Protein AF-A0A522AEP0-F1 (afdb_monomer_lite)

pLDDT: mean 89.14, std 12.29, range [41.25, 98.38]

Radius of gyration: 20.53 Å; chains: 1; bounding box: 58×33×48 Å

Structure (mmCIF, N/CA/C/O backbone):
data_AF-A0A522AEP0-F1
#
_entry.id   AF-A0A522AEP0-F1
#
loop_
_atom_site.group_PDB
_atom_site.id
_atom_site.type_symbol
_atom_site.label_atom_id
_atom_site.label_alt_id
_atom_site.label_comp_id
_atom_site.label_asym_id
_atom_site.label_entity_id
_atom_site.label_seq_id
_atom_site.pdbx_PDB_ins_code
_atom_site.Cartn_x
_atom_site.Cartn_y
_atom_site.Cartn_z
_atom_site.occupancy
_atom_site.B_iso_or_equiv
_atom_site.auth_seq_id
_atom_site.auth_comp_id
_atom_site.auth_asym_id
_atom_site.auth_atom_id
_atom_site.pdbx_PDB_model_num
ATOM 1 N N . MET A 1 1 ? 17.193 0.773 -24.287 1.00 82.19 1 MET A N 1
ATOM 2 C CA . MET A 1 1 ? 16.371 1.794 -24.972 1.00 82.19 1 MET A CA 1
ATOM 3 C C . MET A 1 1 ? 15.947 2.798 -23.916 1.00 82.19 1 MET A C 1
ATOM 5 O O . MET A 1 1 ? 15.100 2.429 -23.104 1.00 82.19 1 MET A O 1
ATOM 9 N N . PRO A 1 2 ? 16.542 4.004 -23.916 1.00 92.44 2 PRO A N 1
ATOM 10 C CA . PRO A 1 2 ? 16.291 5.007 -22.887 1.00 92.44 2 PRO A CA 1
ATOM 11 C C . PRO A 1 2 ? 14.817 5.379 -22.798 1.00 92.44 2 PRO A C 1
ATOM 13 O O . PRO A 1 2 ? 14.100 5.321 -23.803 1.00 92.44 2 PRO A O 1
ATOM 16 N N . TYR A 1 3 ? 14.385 5.781 -21.609 1.00 96.06 3 TYR A N 1
ATOM 17 C CA . TYR A 1 3 ? 13.027 6.264 -21.407 1.00 96.06 3 TYR A CA 1
ATOM 18 C C . TYR A 1 3 ? 12.788 7.610 -22.083 1.00 96.06 3 TYR A C 1
ATOM 20 O O . TYR A 1 3 ? 13.661 8.478 -22.124 1.00 96.06 3 TYR A O 1
ATOM 28 N N . ASP A 1 4 ? 11.581 7.781 -22.610 1.00 96.81 4 ASP A N 1
ATOM 29 C CA . ASP A 1 4 ? 11.139 9.046 -23.178 1.00 96.81 4 ASP A CA 1
ATOM 30 C C . ASP A 1 4 ? 10.680 10.043 -22.095 1.00 96.81 4 ASP A C 1
ATOM 32 O O . ASP A 1 4 ? 10.583 9.745 -20.901 1.00 96.81 4 ASP A O 1
ATOM 36 N N . ALA A 1 5 ? 10.395 11.276 -22.518 1.00 97.12 5 ALA A N 1
ATOM 37 C CA . ALA A 1 5 ? 9.992 12.344 -21.608 1.00 97.12 5 ALA A CA 1
ATOM 38 C C . ALA A 1 5 ? 8.657 12.068 -20.891 1.00 97.12 5 ALA A C 1
ATOM 40 O O . ALA A 1 5 ? 8.451 12.551 -19.776 1.00 97.12 5 ALA A O 1
ATOM 41 N N . GLU A 1 6 ? 7.740 11.318 -21.509 1.00 97.00 6 GLU A N 1
ATOM 42 C CA . GLU A 1 6 ? 6.452 10.990 -20.902 1.00 97.00 6 GLU A CA 1
ATOM 43 C C . GLU A 1 6 ? 6.625 9.954 -19.789 1.00 97.00 6 GLU A C 1
ATOM 45 O O . GLU A 1 6 ? 6.086 10.137 -18.695 1.00 97.00 6 GLU A O 1
ATOM 50 N N . GLN A 1 7 ? 7.448 8.933 -20.034 1.00 97.81 7 GLN A N 1
ATOM 51 C CA . GLN A 1 7 ? 7.849 7.927 -19.056 1.00 97.81 7 GLN A CA 1
ATOM 52 C C . GLN A 1 7 ? 8.532 8.559 -17.839 1.00 97.81 7 GLN A C 1
ATOM 54 O O . GLN A 1 7 ? 8.127 8.300 -16.706 1.00 97.81 7 GLN A O 1
ATOM 59 N N . LEU A 1 8 ? 9.514 9.439 -18.058 1.00 97.44 8 LEU A N 1
ATOM 60 C CA . LEU A 1 8 ? 10.231 10.117 -16.971 1.00 97.44 8 LEU A CA 1
ATOM 61 C C . LEU A 1 8 ? 9.307 11.014 -16.136 1.00 97.44 8 LEU A C 1
ATOM 63 O O . LEU A 1 8 ? 9.365 11.001 -14.906 1.00 97.44 8 LEU A O 1
ATOM 67 N N . ARG A 1 9 ? 8.412 11.762 -16.792 1.00 97.56 9 ARG A N 1
ATOM 68 C CA . ARG A 1 9 ? 7.425 12.601 -16.099 1.00 97.56 9 ARG A CA 1
ATOM 69 C C . ARG A 1 9 ? 6.458 11.761 -15.266 1.00 97.56 9 ARG A C 1
ATOM 71 O O . ARG A 1 9 ? 6.142 12.144 -14.142 1.00 97.56 9 ARG A O 1
ATOM 78 N N . LEU A 1 10 ? 5.981 10.638 -15.805 1.00 98.06 10 LEU A N 1
ATOM 79 C CA . LEU A 1 10 ? 5.096 9.741 -15.069 1.00 98.06 10 LEU A CA 1
ATOM 80 C C . LEU A 1 10 ? 5.791 9.166 -13.831 1.00 98.0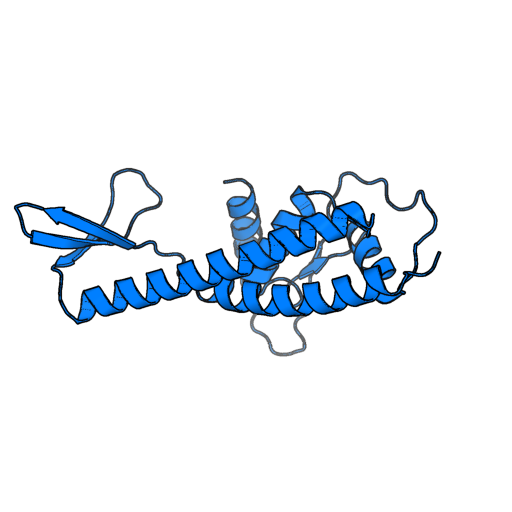6 10 LEU A C 1
ATOM 82 O O . LEU A 1 10 ? 5.182 9.163 -12.769 1.00 98.06 10 LEU A O 1
ATOM 86 N N . LEU A 1 11 ? 7.043 8.715 -13.949 1.00 97.44 11 LEU A N 1
ATOM 87 C CA . LEU A 1 11 ? 7.808 8.161 -12.824 1.00 97.44 11 LEU A CA 1
ATOM 88 C C . LEU A 1 11 ? 7.981 9.179 -11.688 1.00 97.44 11 LEU A C 1
ATOM 90 O O . LEU A 1 11 ? 7.754 8.842 -10.526 1.00 97.44 11 LEU A O 1
ATOM 94 N N . ALA A 1 12 ? 8.297 10.435 -12.019 1.00 96.38 12 ALA A N 1
ATOM 95 C CA . ALA A 1 12 ? 8.400 11.510 -11.032 1.00 96.38 12 ALA A CA 1
ATOM 96 C C . ALA A 1 12 ? 7.061 11.772 -10.313 1.00 96.38 12 ALA A C 1
ATOM 98 O O . ALA A 1 12 ? 7.018 11.839 -9.083 1.00 96.38 12 ALA A O 1
ATOM 99 N N . ASN A 1 13 ? 5.960 11.860 -11.068 1.00 97.50 13 ASN A N 1
ATOM 100 C CA . ASN A 1 13 ? 4.622 12.046 -10.498 1.00 97.50 13 ASN A CA 1
ATOM 101 C C . ASN A 1 13 ? 4.207 10.854 -9.623 1.00 97.50 13 ASN A C 1
ATOM 103 O O . ASN A 1 13 ? 3.700 11.048 -8.520 1.00 97.50 13 ASN A O 1
ATOM 107 N N . LEU A 1 14 ? 4.457 9.627 -10.095 1.00 97.31 14 LEU A N 1
ATOM 108 C CA . LEU A 1 14 ? 4.119 8.395 -9.388 1.00 97.31 14 LEU A CA 1
ATOM 109 C C . LEU A 1 14 ? 4.822 8.330 -8.030 1.00 97.31 14 LEU A C 1
ATOM 111 O O . LEU A 1 14 ? 4.171 8.004 -7.042 1.00 97.31 14 LEU A O 1
ATOM 115 N N . SER A 1 15 ? 6.112 8.679 -7.962 1.00 95.50 15 SER A N 1
ATOM 116 C CA . SER A 1 15 ? 6.855 8.727 -6.694 1.00 95.50 15 SER A CA 1
ATOM 117 C C . SER A 1 15 ? 6.201 9.689 -5.699 1.00 95.50 15 SER A C 1
ATOM 119 O O . SER A 1 15 ? 5.943 9.321 -4.556 1.00 95.50 15 SER A O 1
ATOM 121 N N . GLN A 1 16 ? 5.860 10.903 -6.141 1.00 97.31 16 GLN A N 1
ATOM 122 C CA . GLN A 1 16 ? 5.222 11.901 -5.282 1.00 97.31 16 GLN A CA 1
ATOM 123 C C . GLN A 1 16 ? 3.825 11.460 -4.820 1.00 97.31 16 GLN A C 1
ATOM 125 O O . GLN A 1 16 ? 3.466 11.616 -3.651 1.00 97.31 16 GLN A O 1
ATOM 130 N N . HIS A 1 17 ? 3.011 10.917 -5.726 1.00 98.38 17 HIS A N 1
ATOM 131 C CA . HIS A 1 17 ? 1.677 10.424 -5.385 1.00 98.38 17 HIS A CA 1
ATOM 132 C C . HIS A 1 17 ? 1.740 9.208 -4.455 1.00 98.38 17 HIS A C 1
ATOM 134 O O . HIS A 1 17 ? 0.884 9.064 -3.576 1.00 98.38 17 HIS A O 1
ATOM 140 N N . TYR A 1 18 ? 2.768 8.370 -4.601 1.00 97.81 18 TYR A N 1
ATOM 141 C CA . TYR A 1 18 ? 3.005 7.238 -3.719 1.00 97.81 18 TYR A CA 1
ATOM 142 C C . TYR A 1 18 ? 3.344 7.692 -2.298 1.00 97.81 18 TYR A C 1
ATOM 144 O O . TYR A 1 18 ? 2.727 7.191 -1.362 1.00 97.81 18 TYR A O 1
ATOM 152 N N . ASP A 1 19 ? 4.206 8.697 -2.120 1.00 97.19 19 ASP A N 1
ATOM 153 C CA . ASP A 1 19 ? 4.521 9.254 -0.794 1.00 97.19 19 ASP A CA 1
ATOM 154 C C . ASP A 1 19 ? 3.277 9.809 -0.083 1.00 97.19 19 ASP A C 1
ATOM 156 O O . ASP A 1 19 ? 3.067 9.587 1.117 1.00 97.19 19 ASP A O 1
ATOM 160 N N . VAL A 1 20 ? 2.406 10.499 -0.829 1.00 97.75 20 VAL A N 1
ATOM 161 C CA . VAL A 1 20 ? 1.127 11.007 -0.308 1.00 97.75 20 VAL A CA 1
ATOM 162 C C . VAL A 1 20 ? 0.233 9.856 0.150 1.00 97.75 20 VAL A C 1
ATOM 164 O O . VAL A 1 20 ? -0.307 9.894 1.262 1.00 97.75 20 VAL A O 1
ATOM 167 N N . TRP A 1 21 ? 0.086 8.824 -0.682 1.00 98.25 21 TRP A N 1
ATOM 168 C CA . TRP A 1 21 ? -0.709 7.648 -0.346 1.00 98.25 21 TRP A CA 1
ATOM 169 C C . TRP A 1 21 ? -0.126 6.880 0.843 1.00 98.25 21 TRP A C 1
ATOM 171 O O . TRP A 1 21 ? -0.873 6.546 1.759 1.00 98.25 21 TRP A O 1
ATOM 181 N N . LEU A 1 22 ? 1.186 6.647 0.882 1.00 97.38 22 LEU A N 1
ATOM 182 C CA . LEU A 1 22 ? 1.865 5.920 1.953 1.00 97.38 22 LEU A CA 1
ATOM 183 C C . LEU A 1 22 ? 1.703 6.644 3.293 1.00 97.38 22 LEU A C 1
ATOM 185 O O . LEU A 1 22 ? 1.364 6.025 4.305 1.00 97.38 22 LEU A O 1
ATOM 189 N N . GLY A 1 23 ? 1.864 7.970 3.296 1.00 96.00 23 GLY A N 1
ATOM 190 C CA . GLY A 1 23 ? 1.618 8.804 4.469 1.00 96.00 23 GLY A CA 1
ATOM 191 C C . GLY A 1 23 ? 0.166 8.741 4.950 1.00 96.00 23 GLY A C 1
ATOM 192 O O . GLY A 1 23 ? -0.082 8.740 6.155 1.00 96.00 23 GLY A O 1
ATOM 193 N N . ALA A 1 24 ? -0.806 8.660 4.039 1.00 96.12 24 ALA A N 1
ATOM 194 C CA . ALA A 1 24 ? -2.208 8.460 4.398 1.00 96.12 24 ALA A CA 1
ATOM 195 C C . ALA A 1 24 ? -2.480 7.031 4.901 1.00 96.12 24 ALA A C 1
ATOM 197 O O . ALA A 1 24 ? -3.136 6.860 5.925 1.00 96.12 24 ALA A O 1
ATOM 198 N N . ALA A 1 25 ? -1.934 6.012 4.236 1.00 95.94 25 ALA A N 1
ATOM 199 C CA . ALA A 1 25 ? -2.097 4.602 4.575 1.00 95.94 25 ALA A CA 1
ATOM 200 C C . ALA A 1 25 ? -1.553 4.273 5.967 1.00 95.94 25 ALA A C 1
ATOM 202 O O . ALA A 1 25 ? -2.242 3.616 6.743 1.00 95.94 25 ALA A O 1
ATOM 203 N N . ARG A 1 26 ? -0.384 4.814 6.325 1.00 94.19 26 ARG A N 1
ATOM 204 C CA . ARG A 1 26 ? 0.224 4.660 7.657 1.00 94.19 26 ARG A CA 1
ATOM 205 C C . ARG A 1 26 ? -0.577 5.318 8.788 1.00 94.19 26 ARG A C 1
ATOM 207 O O . ARG A 1 26 ? -0.395 4.950 9.943 1.00 94.19 26 ARG A O 1
ATOM 214 N N . ARG A 1 27 ? -1.459 6.280 8.482 1.00 92.94 27 ARG A N 1
ATOM 215 C CA . ARG A 1 27 ? -2.354 6.927 9.465 1.00 92.94 27 ARG A CA 1
ATOM 216 C C . ARG A 1 27 ? -3.677 6.191 9.654 1.00 92.94 27 ARG A C 1
ATOM 218 O O . ARG A 1 27 ? -4.392 6.476 10.611 1.00 92.94 27 ARG A O 1
ATOM 225 N N . VAL A 1 28 ? -4.041 5.280 8.751 1.00 91.81 28 VAL A N 1
ATOM 226 C CA . VAL A 1 28 ? -5.281 4.514 8.898 1.00 91.81 28 VAL A CA 1
ATOM 227 C C . VAL A 1 28 ? -5.119 3.551 10.068 1.00 91.81 28 VAL A C 1
ATOM 229 O O . VAL A 1 28 ? -4.277 2.657 10.039 1.00 91.81 28 VAL A O 1
ATOM 232 N N . SER A 1 29 ? -5.951 3.726 11.095 1.00 84.81 29 SER A N 1
ATOM 233 C CA . SER A 1 29 ? -5.993 2.803 12.228 1.00 84.81 29 SER A CA 1
ATOM 234 C C . SER A 1 29 ? -6.285 1.375 11.762 1.00 84.81 29 SER A C 1
ATOM 236 O O . SER A 1 29 ? -7.111 1.144 10.873 1.00 84.81 29 SER A O 1
ATOM 238 N N . THR 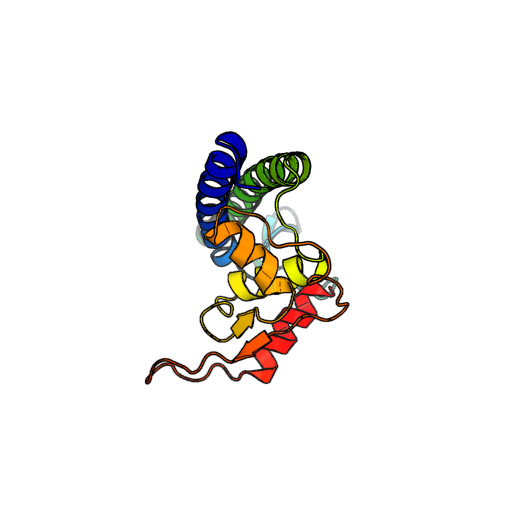A 1 30 ? -5.634 0.403 12.401 1.00 83.19 30 THR A N 1
ATOM 239 C CA . THR A 1 30 ? -5.968 -1.018 12.245 1.00 83.19 30 THR A CA 1
ATOM 240 C C . THR A 1 30 ? -7.354 -1.329 12.812 1.00 83.19 30 THR A C 1
ATOM 242 O O . THR A 1 30 ? -8.014 -2.272 12.369 1.00 83.19 30 THR A O 1
ATOM 245 N N . GLU A 1 31 ? -7.829 -0.521 13.765 1.00 88.19 31 GLU A N 1
ATOM 246 C CA . GLU A 1 31 ? -9.196 -0.587 14.257 1.00 88.19 31 GLU A CA 1
ATOM 247 C C . GLU A 1 31 ? -10.162 0.050 13.256 1.00 88.19 31 GLU A C 1
ATOM 249 O O . GLU A 1 31 ? -9.902 1.085 12.642 1.00 88.19 31 GLU A O 1
ATOM 254 N N . ARG A 1 32 ? -11.329 -0.572 13.108 1.00 91.25 32 ARG A N 1
ATOM 255 C CA . ARG A 1 32 ? -12.405 -0.072 12.257 1.00 91.25 32 ARG A CA 1
ATOM 256 C C . ARG A 1 32 ? -13.554 0.405 13.122 1.00 91.25 32 ARG A C 1
ATOM 258 O O . ARG A 1 32 ? -13.937 -0.291 14.057 1.00 91.25 32 ARG A O 1
ATOM 265 N N . PHE A 1 33 ? -14.157 1.529 12.759 1.00 94.56 33 PHE A N 1
ATOM 266 C CA . PHE A 1 33 ? -15.293 2.086 13.485 1.00 94.56 33 PHE A CA 1
ATOM 267 C C . PHE A 1 33 ? -16.524 2.228 12.591 1.00 94.56 33 PHE A C 1
ATOM 269 O O . PHE A 1 33 ? -16.414 2.422 11.379 1.00 94.56 33 PHE A O 1
ATOM 276 N N . LYS A 1 34 ? -17.712 2.110 13.187 1.00 94.94 34 LYS A N 1
ATOM 277 C CA . LYS A 1 34 ? -18.993 2.390 12.529 1.00 94.94 34 LYS A CA 1
ATOM 278 C C . LYS A 1 34 ? -20.031 2.880 13.531 1.00 94.94 34 LYS A C 1
ATOM 280 O O . LYS A 1 34 ? -20.065 2.406 14.665 1.00 94.94 34 LYS A O 1
ATOM 285 N N . TRP A 1 35 ? -20.920 3.756 13.088 1.00 96.62 35 TRP A N 1
ATOM 286 C CA . TRP A 1 35 ? -22.121 4.097 13.844 1.00 96.62 35 TRP A CA 1
ATOM 287 C C . TRP A 1 35 ? -23.174 2.997 13.714 1.00 96.62 35 TRP A C 1
ATOM 289 O O . TRP A 1 35 ? -23.339 2.386 12.655 1.00 96.62 35 TRP A O 1
ATOM 299 N N . LYS A 1 36 ? -23.887 2.728 14.806 1.00 94.88 36 LYS A N 1
ATOM 300 C CA . LYS A 1 36 ? -25.026 1.810 14.842 1.00 94.88 36 LYS A CA 1
ATOM 301 C C . LYS A 1 36 ? -26.128 2.398 15.710 1.00 94.88 36 LYS A C 1
ATOM 303 O O . LYS A 1 36 ? -25.881 2.814 16.841 1.00 94.88 36 LYS A O 1
ATOM 308 N N . THR A 1 37 ? -27.354 2.361 15.207 1.00 96.19 37 THR A N 1
ATOM 309 C CA . THR A 1 37 ? -28.540 2.737 15.977 1.00 96.19 37 THR A CA 1
ATOM 310 C C . THR A 1 37 ? -29.031 1.550 16.805 1.00 96.19 37 THR A C 1
ATOM 312 O O . THR A 1 37 ? -29.246 0.457 16.280 1.00 96.19 37 THR A O 1
ATOM 315 N N . VAL A 1 38 ? -29.218 1.757 18.107 1.00 93.25 38 VAL A N 1
ATOM 316 C CA . VAL A 1 38 ? -29.761 0.779 19.058 1.00 93.25 38 VAL A CA 1
ATOM 317 C C . VAL A 1 38 ? -30.830 1.475 19.893 1.00 93.25 38 VAL A C 1
ATOM 319 O O . VAL A 1 38 ? -30.545 2.475 20.547 1.00 93.25 38 VAL A O 1
ATOM 322 N N . ASN A 1 39 ? -32.068 0.971 19.860 1.00 92.12 39 ASN A N 1
ATOM 323 C CA . ASN A 1 39 ? -33.211 1.542 20.591 1.00 92.12 39 ASN A CA 1
ATOM 324 C C . ASN A 1 39 ? -33.372 3.068 20.393 1.00 92.12 39 ASN A C 1
ATOM 326 O O . ASN A 1 39 ? -33.601 3.807 21.347 1.00 92.12 39 ASN A O 1
ATOM 330 N N . GLY A 1 40 ? -33.202 3.548 19.155 1.00 93.38 40 GLY A N 1
ATOM 331 C CA . GLY A 1 40 ? -33.353 4.966 18.799 1.00 93.38 40 GLY A CA 1
ATOM 332 C C . GLY A 1 40 ? -32.182 5.878 19.185 1.00 93.38 40 GLY A C 1
ATOM 333 O O . GLY A 1 40 ? -32.263 7.080 18.964 1.00 93.38 40 GLY A O 1
ATOM 334 N N . ARG A 1 41 ? -31.091 5.334 19.737 1.00 94.50 41 ARG A N 1
ATOM 335 C CA . ARG A 1 41 ? -29.861 6.078 20.053 1.00 94.50 41 ARG A CA 1
ATOM 336 C C . ARG A 1 41 ? -28.702 5.584 19.197 1.00 94.50 41 ARG A C 1
ATOM 338 O O . ARG A 1 41 ? -28.618 4.395 18.894 1.00 94.50 41 ARG A O 1
ATOM 345 N N . GLU A 1 42 ? -27.807 6.484 18.810 1.00 96.88 42 GLU A N 1
ATOM 346 C CA . GLU A 1 42 ? -26.604 6.134 18.055 1.00 96.88 42 GLU A CA 1
ATOM 347 C C . GLU A 1 42 ? -25.434 5.822 18.983 1.00 96.88 42 GLU A C 1
ATOM 349 O O . GLU A 1 42 ? -25.206 6.505 19.982 1.00 96.88 42 GLU A O 1
ATOM 354 N N . TYR A 1 43 ? -24.691 4.780 18.628 1.00 97.31 43 TYR A N 1
ATOM 355 C CA . TYR A 1 43 ? -23.513 4.317 19.344 1.00 97.31 43 TYR A CA 1
ATOM 356 C C . TYR A 1 43 ? -22.383 4.062 18.358 1.00 97.31 43 TYR A C 1
ATOM 358 O O . TYR A 1 43 ? -22.602 3.508 17.274 1.00 97.31 43 TYR A O 1
ATOM 366 N N . LEU A 1 44 ? -21.172 4.432 18.757 1.00 97.50 44 LEU A N 1
ATOM 367 C CA . LEU A 1 44 ? -19.964 4.095 18.032 1.00 97.50 44 LEU A CA 1
ATOM 368 C C . LEU A 1 44 ? -19.591 2.657 18.367 1.00 97.50 44 LEU A C 1
ATOM 370 O O . LEU A 1 44 ? -19.484 2.287 19.535 1.00 97.50 44 LEU A O 1
ATOM 374 N N . TYR A 1 45 ? -19.369 1.847 17.343 1.00 95.88 45 TYR A N 1
ATOM 375 C CA . TYR A 1 45 ? -18.904 0.476 17.476 1.00 95.88 45 TYR A CA 1
ATOM 376 C C . TYR A 1 45 ? -17.531 0.319 16.849 1.00 95.88 45 TYR A C 1
ATOM 378 O O . TYR A 1 45 ? -17.290 0.779 15.732 1.00 95.88 45 TYR A O 1
ATOM 386 N N . ARG A 1 46 ? -16.666 -0.409 17.549 1.00 94.69 46 ARG A N 1
ATOM 387 C CA . ARG A 1 46 ? -15.422 -0.946 17.017 1.00 94.69 46 ARG A CA 1
ATOM 388 C C . ARG A 1 46 ? -15.717 -2.285 16.356 1.00 94.69 46 ARG A C 1
ATOM 390 O O . ARG A 1 46 ? -16.246 -3.195 16.994 1.00 94.69 46 ARG A O 1
ATOM 397 N N . VAL A 1 47 ? -15.405 -2.388 15.073 1.00 90.88 47 VAL A N 1
ATOM 398 C CA . VAL A 1 47 ? -15.654 -3.573 14.257 1.00 90.88 47 VAL A CA 1
ATOM 399 C C . VAL A 1 47 ? -14.546 -4.584 14.500 1.00 90.88 47 VAL A C 1
ATOM 401 O O . VAL A 1 47 ? -13.370 -4.290 14.293 1.00 90.88 47 VAL A O 1
ATOM 404 N N . SER A 1 48 ? -14.927 -5.785 14.922 1.00 82.12 48 SER A N 1
ATOM 405 C CA . SER A 1 48 ? -13.988 -6.893 15.076 1.00 82.12 48 SER A CA 1
ATOM 406 C C . SER A 1 48 ? -13.757 -7.599 13.743 1.00 82.12 48 SER A C 1
ATOM 408 O O . SER A 1 48 ? -14.668 -7.729 12.924 1.00 82.12 48 SER A O 1
ATOM 410 N N . ALA A 1 49 ? -12.547 -8.127 13.548 1.00 70.19 49 ALA A N 1
ATOM 411 C CA . ALA A 1 49 ? -12.252 -9.038 12.443 1.00 70.19 49 ALA A CA 1
ATOM 412 C C . ALA A 1 49 ? -13.084 -10.337 12.525 1.00 70.19 49 ALA A C 1
ATOM 414 O O . ALA A 1 49 ? -13.318 -10.995 11.513 1.00 70.19 49 ALA A O 1
ATOM 415 N N . ARG A 1 50 ? -13.570 -10.707 13.721 1.00 72.62 50 ARG A N 1
ATOM 416 C CA . ARG A 1 50 ? -14.470 -11.851 13.917 1.00 72.62 50 ARG A CA 1
ATOM 417 C C . ARG A 1 50 ? -15.925 -11.404 13.790 1.00 72.62 50 ARG A C 1
ATOM 419 O O . ARG A 1 50 ? -16.401 -10.561 14.550 1.00 72.62 50 ARG A O 1
ATOM 426 N N . LYS A 1 51 ? -16.637 -12.010 12.838 1.00 67.88 51 LYS A N 1
ATOM 427 C CA . LYS A 1 51 ? -18.037 -11.707 12.508 1.00 67.88 51 LYS A CA 1
ATOM 428 C C . LYS A 1 51 ? -18.923 -11.752 13.764 1.00 67.88 51 LYS A C 1
ATOM 430 O O . LYS A 1 51 ? -19.001 -12.780 14.427 1.00 67.88 51 LYS A O 1
ATOM 435 N N . GLY A 1 52 ? -19.606 -10.645 14.059 1.00 64.38 52 GLY A N 1
ATOM 436 C CA . GLY A 1 52 ? -20.637 -10.568 15.104 1.00 64.38 52 GLY A CA 1
ATOM 437 C C . GLY A 1 52 ? -20.175 -10.118 16.495 1.00 64.38 52 GLY A C 1
ATOM 438 O O . GLY A 1 52 ? -21.021 -10.010 17.376 1.00 64.38 52 GLY A O 1
ATOM 439 N N . ILE A 1 53 ? -18.889 -9.813 16.699 1.00 82.19 53 ILE A N 1
ATOM 440 C CA . ILE A 1 53 ? -18.352 -9.328 17.987 1.00 82.19 53 ILE A CA 1
ATOM 441 C C . ILE A 1 53 ? -17.938 -7.857 17.850 1.00 82.19 53 ILE A C 1
ATOM 443 O O . ILE A 1 53 ? -16.791 -7.493 18.090 1.00 82.19 53 ILE A O 1
ATOM 447 N N . ASP A 1 54 ? -18.848 -7.005 17.383 1.00 89.19 54 ASP A N 1
ATOM 448 C CA . ASP A 1 54 ? -18.585 -5.566 17.399 1.00 89.19 54 ASP A CA 1
ATOM 449 C C . ASP A 1 54 ? -18.713 -5.059 18.836 1.00 89.19 54 ASP A C 1
ATOM 451 O O . ASP A 1 54 ? -19.743 -5.264 19.484 1.00 89.19 54 ASP A O 1
ATOM 455 N N . THR A 1 55 ? -17.692 -4.365 19.324 1.00 91.81 55 THR A N 1
ATOM 456 C CA . THR A 1 55 ? -17.680 -3.838 20.691 1.00 91.81 55 THR A CA 1
ATOM 457 C C . THR A 1 55 ? -18.162 -2.395 20.681 1.00 91.81 55 THR A C 1
ATOM 459 O O . THR A 1 55 ? -17.633 -1.566 19.940 1.00 91.81 55 THR A O 1
ATOM 462 N N . SER A 1 56 ? -19.160 -2.076 21.507 1.00 93.25 56 SER A N 1
ATOM 463 C CA . SER A 1 56 ? -19.599 -0.690 21.695 1.00 93.25 56 SER A CA 1
ATOM 464 C C . SER A 1 56 ? -18.475 0.127 22.331 1.00 93.25 56 SER A C 1
ATOM 466 O O . SER A 1 56 ? -17.981 -0.226 23.398 1.00 93.25 56 SER A O 1
ATOM 468 N N . VAL A 1 57 ? -18.105 1.231 21.691 1.00 95.12 57 VAL A N 1
ATOM 469 C CA . VAL A 1 57 ? -17.194 2.246 22.234 1.00 95.12 57 VAL A CA 1
ATOM 470 C C . VAL A 1 57 ? -17.965 3.197 23.148 1.00 95.12 57 VAL A C 1
ATOM 472 O O . VAL A 1 57 ? -17.484 3.539 24.221 1.00 95.12 57 VAL A O 1
ATOM 475 N N . GLY A 1 58 ? -19.188 3.575 22.764 1.00 95.56 58 GLY A N 1
ATOM 476 C CA . GLY A 1 58 ? -20.031 4.468 23.558 1.00 95.56 58 GLY A CA 1
ATOM 477 C C . GLY A 1 58 ? -21.175 5.090 22.755 1.00 95.56 58 GLY A C 1
ATOM 478 O O . GLY A 1 58 ? -21.238 4.891 21.540 1.00 95.56 58 GLY A O 1
ATOM 479 N N . PRO A 1 59 ? -22.107 5.799 23.418 1.00 97.12 59 PRO A N 1
ATOM 480 C CA . PRO A 1 59 ? -23.128 6.594 22.737 1.00 97.12 59 PRO A CA 1
ATOM 481 C C . PRO A 1 59 ? -22.486 7.747 21.957 1.00 97.12 59 PRO A C 1
ATOM 483 O O . PRO A 1 59 ? -21.350 8.118 22.235 1.00 97.12 59 PRO A O 1
ATOM 486 N N . ARG A 1 60 ? -23.228 8.329 21.013 1.00 97.38 60 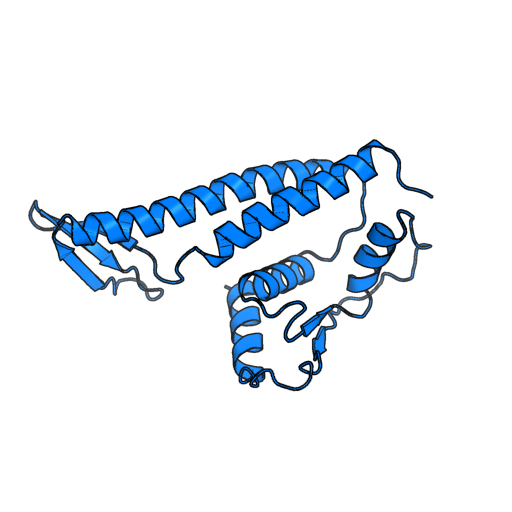ARG A N 1
ATOM 487 C CA . ARG A 1 60 ? -22.801 9.511 20.259 1.00 97.38 60 ARG A CA 1
ATOM 488 C C . ARG A 1 60 ? -22.632 10.721 21.186 1.00 97.38 60 ARG A C 1
ATOM 490 O O . ARG A 1 60 ? -23.602 11.220 21.753 1.00 97.38 60 ARG A O 1
ATOM 497 N N . THR A 1 61 ? -21.387 11.149 21.345 1.00 97.25 61 THR A N 1
ATOM 498 C CA . THR A 1 61 ? -20.921 12.287 22.151 1.00 97.25 61 THR A CA 1
ATOM 499 C C . THR A 1 61 ? -19.811 13.008 21.382 1.00 97.25 61 THR A C 1
ATOM 501 O O . THR A 1 61 ? -19.244 12.395 20.475 1.00 97.25 61 THR A O 1
ATOM 504 N N . PRO A 1 62 ? -19.437 14.251 21.740 1.00 97.62 62 PRO A N 1
ATOM 505 C CA . PRO A 1 62 ? -18.336 14.951 21.072 1.00 97.62 62 PRO A CA 1
ATOM 506 C C . PRO A 1 62 ? -17.032 14.137 21.022 1.00 97.62 62 PRO A C 1
ATOM 508 O O . PRO A 1 62 ? -16.308 14.171 20.032 1.00 97.62 62 PRO A O 1
ATOM 511 N N . GLU A 1 63 ? -16.750 13.342 22.056 1.00 96.94 63 GLU A N 1
ATOM 512 C CA . GLU A 1 63 ? -15.557 12.494 22.119 1.00 96.94 63 GLU A CA 1
ATOM 513 C C . GLU A 1 63 ? -15.618 11.331 21.117 1.00 96.94 63 GLU A C 1
ATOM 515 O O . GLU A 1 63 ? -14.644 11.057 20.418 1.00 96.94 63 GLU A O 1
ATOM 520 N N . THR A 1 64 ? -16.755 10.632 21.026 1.00 97.31 64 THR A N 1
ATOM 521 C CA . THR A 1 64 ? -16.911 9.502 20.090 1.00 97.31 64 THR A CA 1
ATOM 522 C C . THR A 1 64 ? -17.086 9.966 18.645 1.00 97.31 64 THR A C 1
ATOM 524 O O . THR A 1 64 ? -16.651 9.270 17.727 1.00 97.31 64 THR A O 1
ATOM 527 N N . GLU A 1 65 ? -17.659 11.150 18.431 1.00 97.50 65 GLU A N 1
ATOM 528 C CA . GLU A 1 65 ? -17.647 11.828 17.134 1.00 97.50 65 GLU A CA 1
ATOM 529 C C . GLU A 1 65 ? -16.220 12.130 16.687 1.00 97.50 65 GLU A C 1
ATOM 531 O O . GLU A 1 65 ? -15.854 11.708 15.595 1.00 97.50 65 GLU A O 1
ATOM 536 N N . GLY A 1 66 ? -15.385 12.711 17.555 1.00 97.25 66 GLY A N 1
ATOM 537 C CA . GLY A 1 66 ? -13.978 12.973 17.245 1.00 97.25 66 GLY A CA 1
ATOM 538 C C . GLY A 1 66 ? -13.195 11.714 16.850 1.00 97.25 66 GLY A C 1
ATOM 539 O O . GLY A 1 66 ? -12.489 11.721 15.844 1.00 97.25 66 GLY A O 1
ATOM 540 N N . ILE A 1 67 ? -13.380 10.599 17.574 1.00 95.25 67 ILE A N 1
ATOM 541 C CA . ILE A 1 67 ? -12.754 9.304 17.231 1.00 95.25 67 ILE A CA 1
ATOM 542 C C . ILE A 1 67 ? -13.179 8.839 15.832 1.00 95.25 67 ILE A C 1
ATOM 544 O O . ILE A 1 67 ? -12.355 8.370 15.042 1.00 95.25 67 ILE A O 1
ATOM 548 N N . PHE A 1 68 ? -14.477 8.924 15.523 1.00 96.75 68 PHE A N 1
ATOM 549 C CA . PHE A 1 68 ? -14.980 8.495 14.223 1.00 96.75 68 PHE A CA 1
ATOM 550 C C . PHE A 1 68 ? -14.519 9.422 13.097 1.00 96.75 68 PHE A C 1
ATOM 552 O O . PHE A 1 68 ? -14.158 8.929 12.031 1.00 96.75 68 PHE A O 1
ATOM 559 N N . GLU A 1 69 ? -14.520 10.734 13.322 1.00 96.69 69 GLU A N 1
ATOM 560 C CA . GLU A 1 69 ? -14.075 11.733 12.352 1.00 96.69 69 GLU A CA 1
ATOM 561 C C . GLU A 1 69 ? -12.599 11.555 12.001 1.00 96.69 69 GLU A C 1
ATOM 563 O O . GLU A 1 69 ? -12.269 11.505 10.819 1.00 96.69 69 GLU A O 1
ATOM 568 N N . GLU A 1 70 ? -11.720 11.370 12.989 1.00 95.31 70 GLU A N 1
ATOM 569 C CA . GLU A 1 70 ? -10.297 11.107 12.746 1.00 95.31 70 GLU A CA 1
ATOM 570 C C . GLU A 1 70 ? -10.100 9.835 11.903 1.00 95.31 70 GLU A C 1
ATOM 572 O O . GLU A 1 70 ? -9.395 9.848 10.886 1.00 95.31 70 GLU A O 1
ATOM 577 N N . TYR A 1 71 ? -10.788 8.749 12.271 1.00 95.19 71 TYR A N 1
ATOM 578 C CA . TYR A 1 71 ? -10.776 7.492 11.522 1.00 95.19 71 TYR A CA 1
ATOM 579 C C . TYR A 1 71 ? -11.277 7.657 10.077 1.00 95.19 71 TYR A C 1
ATOM 581 O O . TYR A 1 71 ? -10.667 7.141 9.133 1.00 95.19 71 TYR A O 1
ATOM 589 N N . ASP A 1 72 ? -12.398 8.353 9.896 1.00 95.75 72 ASP A N 1
ATOM 590 C CA . ASP A 1 72 ? -13.046 8.537 8.601 1.00 95.75 72 ASP A CA 1
ATOM 591 C C . ASP A 1 72 ? -12.234 9.467 7.689 1.00 95.75 72 ASP A C 1
ATOM 593 O O . ASP A 1 72 ? -12.055 9.158 6.509 1.00 95.75 72 ASP A O 1
ATOM 597 N N . ILE A 1 73 ? -11.654 10.543 8.232 1.00 96.25 73 ILE A N 1
ATOM 598 C CA . ILE A 1 73 ? -10.742 11.443 7.512 1.00 96.25 73 ILE A CA 1
ATOM 599 C C . ILE A 1 73 ? -9.502 10.681 7.040 1.00 96.25 73 ILE A C 1
ATOM 601 O O . ILE A 1 73 ? -9.147 10.772 5.859 1.00 96.25 73 ILE A O 1
ATOM 605 N N . ALA A 1 74 ? -8.860 9.900 7.917 1.00 95.06 74 ALA A N 1
ATOM 606 C CA . ALA A 1 74 ? -7.680 9.117 7.550 1.00 95.06 74 ALA A CA 1
ATOM 607 C C . ALA A 1 74 ? -7.998 8.125 6.420 1.00 95.06 74 ALA A C 1
ATOM 609 O O . ALA A 1 74 ? -7.278 8.057 5.420 1.00 95.06 74 ALA A O 1
ATOM 610 N N . ARG A 1 75 ? -9.125 7.407 6.529 1.00 96.00 75 ARG A N 1
ATOM 611 C CA . ARG A 1 75 ? -9.592 6.486 5.485 1.00 96.00 75 ARG A CA 1
ATOM 612 C C . ARG A 1 75 ? -9.887 7.181 4.166 1.00 96.00 75 ARG A C 1
ATOM 614 O O . ARG A 1 75 ? -9.404 6.716 3.138 1.00 96.00 75 ARG A O 1
ATOM 621 N N . LYS A 1 76 ? -10.659 8.269 4.181 1.00 96.75 76 LYS A N 1
ATOM 622 C CA . LYS A 1 76 ? -11.012 9.023 2.970 1.00 96.75 76 LYS A CA 1
ATOM 623 C C . LYS A 1 76 ? -9.773 9.575 2.277 1.00 96.75 76 LYS A C 1
ATOM 625 O O . LYS A 1 76 ? -9.659 9.446 1.065 1.00 96.75 76 LYS A O 1
ATOM 630 N N . THR A 1 77 ? -8.818 10.103 3.041 1.00 97.19 77 THR A N 1
ATOM 631 C CA . THR A 1 77 ? -7.542 10.604 2.504 1.00 97.19 77 THR A CA 1
ATOM 632 C C . THR A 1 77 ? -6.748 9.486 1.817 1.00 97.19 77 THR A C 1
ATOM 634 O O . THR A 1 77 ? -6.239 9.665 0.708 1.00 97.19 77 THR A O 1
ATOM 637 N N . ARG A 1 78 ? -6.678 8.298 2.435 1.00 97.44 78 ARG A N 1
ATOM 638 C CA . ARG A 1 78 ? -6.031 7.112 1.850 1.00 97.44 78 ARG A CA 1
ATOM 639 C C . ARG A 1 78 ? -6.764 6.614 0.603 1.00 97.44 78 ARG A C 1
ATOM 641 O O . ARG A 1 78 ? -6.121 6.314 -0.396 1.00 97.44 78 ARG A O 1
ATOM 648 N N . ASP A 1 79 ? -8.093 6.537 0.641 1.00 97.19 79 ASP A N 1
ATOM 649 C CA . ASP A 1 79 ? -8.914 6.069 -0.484 1.00 97.19 79 ASP A CA 1
ATOM 650 C C . ASP A 1 79 ? -8.821 7.044 -1.680 1.00 97.19 79 ASP A C 1
ATOM 652 O O . ASP A 1 79 ? -8.697 6.608 -2.823 1.00 97.19 79 ASP A O 1
ATOM 656 N N . GLN A 1 80 ? -8.804 8.357 -1.425 1.00 97.81 80 GLN A N 1
ATOM 657 C CA . GLN A 1 80 ? -8.668 9.388 -2.457 1.00 97.81 80 GLN A CA 1
ATOM 658 C C . GLN A 1 80 ? -7.281 9.378 -3.114 1.00 97.81 80 GLN A C 1
ATOM 660 O O . GLN A 1 80 ? -7.183 9.411 -4.337 1.00 97.81 80 GLN A O 1
ATOM 665 N N . SER A 1 81 ? -6.207 9.301 -2.322 1.00 97.81 81 SER A N 1
ATOM 666 C CA . SER A 1 81 ? -4.836 9.216 -2.855 1.00 97.81 81 SER A CA 1
ATOM 667 C C . SER A 1 81 ? -4.583 7.919 -3.632 1.00 97.81 81 SER A C 1
ATOM 669 O O . SER A 1 81 ? -3.858 7.927 -4.626 1.00 97.81 81 SER A O 1
ATOM 671 N N . LEU A 1 82 ? -5.234 6.816 -3.244 1.00 97.31 82 LEU A N 1
ATOM 672 C CA . LEU A 1 82 ? -5.175 5.556 -3.987 1.00 97.31 82 LEU A CA 1
ATOM 673 C C . LEU A 1 82 ? -5.795 5.673 -5.389 1.00 97.31 82 LEU A C 1
ATOM 675 O O . LEU A 1 82 ? -5.319 5.024 -6.318 1.00 97.31 82 LEU A O 1
ATOM 679 N N . GLU A 1 83 ? -6.836 6.487 -5.567 1.00 97.94 83 GLU A N 1
ATOM 680 C CA . GLU A 1 83 ? -7.454 6.684 -6.883 1.00 97.94 83 GLU A CA 1
ATOM 681 C C . GLU A 1 83 ? -6.520 7.417 -7.858 1.00 97.94 83 GLU A C 1
ATOM 683 O O . GLU A 1 83 ? -6.424 7.052 -9.033 1.00 97.94 83 GLU A O 1
ATOM 688 N N . THR A 1 84 ? -5.738 8.376 -7.353 1.00 97.19 84 THR A N 1
ATOM 689 C CA . THR A 1 84 ? -4.654 9.000 -8.122 1.00 97.19 84 THR A CA 1
ATOM 690 C C . THR A 1 84 ? -3.635 7.951 -8.574 1.00 97.19 84 THR A C 1
ATOM 692 O O . THR A 1 84 ? -3.350 7.846 -9.766 1.00 97.19 84 THR A O 1
ATOM 695 N N . LEU A 1 85 ? -3.173 7.089 -7.660 1.00 97.38 85 LEU A N 1
ATOM 696 C CA . LEU A 1 85 ? -2.241 6.008 -7.998 1.00 97.38 85 LEU A CA 1
ATOM 697 C C . LEU A 1 85 ? -2.813 5.007 -9.008 1.00 97.38 85 LEU A C 1
ATOM 699 O O . LEU A 1 85 ? -2.073 4.486 -9.838 1.00 97.38 85 LEU A O 1
ATOM 703 N N . ARG A 1 86 ? -4.119 4.716 -8.973 1.00 97.19 86 ARG A N 1
ATOM 704 C CA . ARG A 1 86 ? -4.762 3.840 -9.971 1.00 97.19 86 ARG A CA 1
ATOM 705 C C . ARG A 1 86 ? -4.724 4.442 -11.368 1.00 97.19 86 ARG A C 1
ATOM 707 O O . ARG A 1 86 ? -4.517 3.706 -12.337 1.00 97.19 86 ARG A O 1
ATOM 714 N N . THR A 1 87 ? -4.893 5.758 -11.454 1.00 97.50 87 THR A N 1
ATOM 715 C CA . THR A 1 87 ? -4.761 6.502 -12.707 1.00 97.50 87 THR A CA 1
ATOM 716 C C . THR A 1 87 ? -3.327 6.404 -13.224 1.00 97.50 87 THR A C 1
ATOM 718 O O . THR A 1 87 ? -3.124 5.934 -14.346 1.00 97.50 87 THR A O 1
ATOM 721 N N . ASP A 1 88 ? -2.335 6.717 -12.384 1.00 97.56 88 ASP A N 1
ATOM 722 C CA . ASP A 1 88 ? -0.918 6.609 -12.751 1.00 97.56 88 ASP A CA 1
ATOM 723 C C . ASP A 1 88 ? -0.550 5.182 -13.166 1.00 97.56 88 ASP A C 1
ATOM 725 O O . ASP A 1 88 ? 0.081 4.981 -14.199 1.00 97.56 88 ASP A O 1
ATOM 729 N N . ALA A 1 89 ? -1.010 4.169 -12.424 1.00 96.50 89 ALA A N 1
ATOM 730 C CA . ALA A 1 89 ? -0.756 2.763 -12.723 1.00 96.50 89 ALA A CA 1
ATOM 731 C C . ALA A 1 89 ? -1.351 2.329 -14.073 1.00 96.50 89 ALA A C 1
ATOM 733 O O . ALA A 1 89 ? -0.788 1.467 -14.752 1.00 96.50 89 ALA A O 1
ATOM 734 N N . SER A 1 90 ? -2.485 2.904 -14.486 1.00 97.62 90 SER A N 1
ATOM 735 C CA . SER A 1 90 ? -3.055 2.648 -15.811 1.00 97.62 90 SER A CA 1
ATOM 736 C C . SER A 1 90 ? -2.160 3.188 -16.925 1.00 97.62 90 SER A C 1
ATOM 738 O O . SER A 1 90 ? -1.912 2.483 -17.905 1.00 97.62 90 SER A O 1
ATOM 740 N N . ILE A 1 91 ? -1.635 4.402 -16.756 1.00 97.94 91 ILE A N 1
ATOM 741 C CA . ILE A 1 91 ? -0.699 5.015 -17.706 1.00 97.94 91 ILE A CA 1
ATOM 742 C C . ILE A 1 91 ? 0.633 4.250 -17.694 1.00 97.94 91 ILE A C 1
ATOM 744 O O . ILE A 1 91 ? 1.158 3.915 -18.751 1.00 97.94 91 ILE A O 1
ATOM 748 N N . TYR A 1 92 ? 1.130 3.868 -16.516 1.00 97.56 92 TYR A N 1
ATOM 749 C CA . TYR A 1 92 ? 2.373 3.115 -16.326 1.00 97.56 92 TYR A CA 1
ATOM 750 C C . TYR A 1 92 ? 2.376 1.808 -17.127 1.00 97.56 92 TYR A C 1
ATOM 752 O O . TYR A 1 92 ? 3.338 1.501 -17.835 1.00 97.56 92 TYR A O 1
ATOM 760 N N . ARG A 1 93 ? 1.256 1.070 -17.085 1.00 96.81 93 ARG A N 1
ATOM 761 C CA . ARG A 1 93 ? 1.056 -0.137 -17.900 1.00 96.81 93 ARG A CA 1
ATOM 762 C C . ARG A 1 93 ? 1.021 0.171 -19.395 1.00 96.81 93 ARG A C 1
ATOM 764 O O . ARG A 1 93 ? 1.630 -0.559 -20.173 1.00 96.81 93 ARG A O 1
ATOM 771 N N . ALA A 1 94 ? 0.329 1.235 -19.803 1.00 97.69 94 ALA A N 1
ATOM 772 C CA . ALA A 1 94 ? 0.250 1.634 -21.209 1.00 97.69 94 ALA A CA 1
ATOM 773 C C . ALA A 1 94 ? 1.629 2.007 -21.786 1.00 97.69 94 ALA A C 1
ATOM 775 O O . ALA A 1 94 ? 1.939 1.638 -22.918 1.00 97.69 94 ALA A O 1
ATOM 776 N N . LEU A 1 95 ? 2.483 2.647 -20.979 1.00 96.81 95 LEU A N 1
ATOM 777 C CA . LEU A 1 95 ? 3.868 2.994 -21.322 1.00 96.81 95 LEU A CA 1
ATOM 778 C C . LEU A 1 95 ? 4.852 1.816 -21.220 1.00 96.81 95 LEU A C 1
ATOM 780 O O . LEU A 1 95 ? 6.048 1.985 -21.479 1.00 96.81 95 LEU A O 1
ATOM 784 N N . LYS A 1 96 ? 4.369 0.618 -20.857 1.00 94.75 96 LYS A N 1
ATOM 785 C CA . LYS A 1 96 ? 5.164 -0.614 -20.736 1.00 94.75 96 LYS A CA 1
ATOM 786 C C . LYS A 1 96 ? 6.407 -0.429 -19.859 1.00 94.75 96 LYS A C 1
ATOM 788 O O . LYS A 1 96 ? 7.490 -0.920 -20.191 1.00 94.75 96 LYS A O 1
ATOM 793 N N . LEU A 1 97 ? 6.280 0.343 -18.784 1.00 95.81 97 LEU A N 1
ATOM 794 C CA . LEU A 1 97 ? 7.350 0.486 -17.801 1.00 95.81 97 LEU A CA 1
ATOM 795 C C . LEU A 1 97 ? 7.549 -0.839 -17.034 1.00 95.81 97 LEU A C 1
ATOM 797 O O . LEU A 1 97 ? 6.643 -1.679 -17.037 1.00 95.81 97 LEU A O 1
ATOM 801 N N . PRO A 1 98 ? 8.724 -1.065 -16.421 1.00 94.12 98 PRO A N 1
ATOM 802 C CA . PRO A 1 98 ? 9.057 -2.334 -15.777 1.00 94.12 98 PRO A CA 1
ATOM 803 C C . PRO A 1 98 ? 8.058 -2.680 -14.676 1.00 94.12 98 PRO A C 1
ATOM 805 O O . PRO A 1 98 ? 7.698 -1.823 -13.868 1.00 94.12 98 PRO A O 1
ATOM 808 N N . MET A 1 99 ? 7.601 -3.928 -14.633 1.00 91.81 99 MET A N 1
ATOM 809 C CA . MET A 1 99 ? 6.640 -4.404 -13.638 1.00 91.81 99 MET A CA 1
ATOM 810 C C . MET A 1 99 ? 7.227 -5.574 -12.861 1.00 91.81 99 MET A C 1
ATOM 812 O O . MET A 1 99 ? 8.017 -6.349 -13.389 1.00 91.81 99 MET A O 1
ATOM 816 N N . VAL A 1 100 ? 6.778 -5.721 -11.620 1.00 91.12 100 VAL A N 1
ATOM 817 C CA . VAL A 1 100 ? 6.994 -6.927 -10.817 1.00 91.12 100 VAL A CA 1
ATOM 818 C C . VAL A 1 100 ? 5.727 -7.790 -10.834 1.00 91.12 100 VAL A C 1
ATOM 820 O O . VAL A 1 100 ? 4.638 -7.265 -11.102 1.00 91.12 100 VAL A O 1
ATOM 823 N N . PRO A 1 101 ? 5.822 -9.096 -10.529 1.00 90.25 101 PRO A N 1
ATOM 824 C CA . PRO A 1 101 ? 4.647 -9.931 -10.305 1.00 90.25 101 PRO A CA 1
ATOM 825 C C . PRO A 1 101 ? 3.694 -9.311 -9.274 1.00 90.25 101 PRO A C 1
ATOM 827 O O . PRO A 1 101 ? 4.132 -8.698 -8.299 1.00 90.25 101 PRO A O 1
ATOM 830 N N . ALA A 1 102 ? 2.383 -9.492 -9.465 1.00 90.12 102 ALA A N 1
ATOM 831 C CA . ALA A 1 102 ? 1.367 -8.856 -8.620 1.00 90.12 102 ALA A CA 1
ATOM 832 C C . ALA A 1 102 ? 1.560 -9.171 -7.126 1.00 90.12 102 ALA A C 1
ATOM 834 O O . ALA A 1 102 ? 1.566 -8.255 -6.307 1.00 90.12 102 ALA A O 1
ATOM 835 N N . PHE A 1 103 ? 1.829 -10.440 -6.796 1.00 89.94 103 PHE A N 1
ATOM 836 C CA . PHE A 1 103 ? 2.051 -10.870 -5.415 1.00 89.94 103 PHE A CA 1
ATOM 837 C C . PHE A 1 103 ? 3.261 -10.166 -4.771 1.00 89.9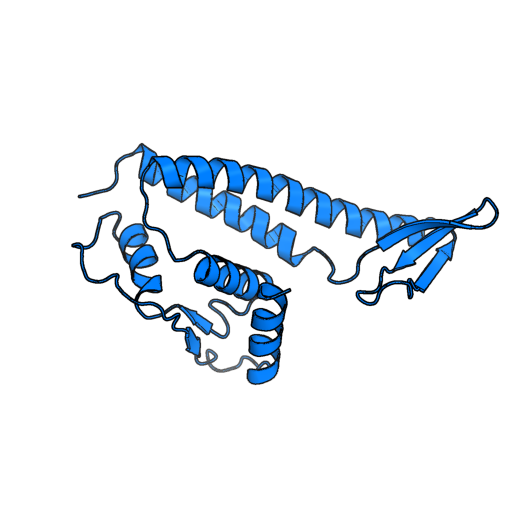4 103 PHE A C 1
ATOM 839 O O . PHE A 1 103 ? 3.189 -9.753 -3.617 1.00 89.94 103 PHE A O 1
ATOM 846 N N . ALA A 1 104 ? 4.354 -9.966 -5.520 1.00 92.31 104 ALA A N 1
ATOM 847 C CA . ALA A 1 104 ? 5.524 -9.240 -5.036 1.00 92.31 104 ALA A CA 1
ATOM 848 C C . ALA A 1 104 ? 5.175 -7.771 -4.765 1.00 92.31 104 ALA A C 1
ATOM 850 O O . ALA A 1 104 ? 5.550 -7.224 -3.730 1.00 92.31 104 ALA A O 1
ATOM 851 N N . GLY A 1 105 ? 4.396 -7.145 -5.653 1.00 93.38 105 GLY A N 1
ATOM 852 C CA . GLY A 1 105 ? 3.880 -5.792 -5.447 1.00 93.38 105 GLY A CA 1
ATOM 853 C C . GLY A 1 105 ? 3.015 -5.661 -4.188 1.00 93.38 105 GLY A C 1
ATOM 854 O O . GLY A 1 105 ? 3.120 -4.660 -3.480 1.00 93.38 105 GLY A O 1
ATOM 855 N N . ASP A 1 106 ? 2.193 -6.666 -3.881 1.00 93.69 106 ASP A N 1
ATOM 856 C CA . ASP A 1 106 ? 1.354 -6.680 -2.679 1.00 93.69 106 ASP A CA 1
ATOM 857 C C . ASP A 1 106 ? 2.176 -6.837 -1.397 1.00 93.69 106 ASP A C 1
ATOM 859 O O . ASP A 1 106 ? 1.977 -6.078 -0.444 1.00 93.69 106 ASP A O 1
ATOM 863 N N . VAL A 1 107 ? 3.169 -7.732 -1.399 1.00 94.19 107 VAL A N 1
ATOM 864 C CA . VAL A 1 107 ? 4.091 -7.900 -0.268 1.00 94.19 107 VAL A CA 1
ATOM 865 C C . VAL A 1 107 ? 4.921 -6.638 -0.029 1.00 94.19 107 VAL A C 1
ATOM 867 O O . VAL A 1 107 ? 4.996 -6.172 1.108 1.00 94.19 107 VAL A O 1
ATOM 870 N N . LEU A 1 108 ? 5.512 -6.044 -1.072 1.00 95.19 108 LEU A N 1
ATOM 871 C CA . LEU A 1 108 ? 6.312 -4.819 -0.942 1.00 95.19 108 LEU A CA 1
ATOM 872 C C . LEU A 1 108 ? 5.491 -3.667 -0.362 1.00 95.19 108 LEU A C 1
ATOM 874 O O . LEU A 1 108 ? 5.953 -2.977 0.547 1.00 95.19 108 LEU A O 1
ATOM 878 N N . ARG A 1 109 ? 4.253 -3.502 -0.835 1.00 95.25 109 ARG A N 1
ATOM 879 C CA . ARG A 1 109 ? 3.337 -2.470 -0.348 1.00 95.25 109 ARG A CA 1
ATOM 880 C C . ARG A 1 109 ? 2.984 -2.661 1.124 1.00 95.25 109 ARG A C 1
ATOM 882 O O . ARG A 1 109 ? 3.015 -1.694 1.880 1.00 95.25 109 ARG A O 1
ATOM 889 N N . GLU A 1 110 ? 2.678 -3.885 1.548 1.00 94.94 110 GLU A N 1
ATOM 890 C CA . GLU A 1 110 ? 2.381 -4.167 2.957 1.00 94.94 110 GLU A CA 1
ATOM 891 C C . GLU A 1 110 ? 3.595 -3.967 3.867 1.00 94.94 110 GLU A C 1
ATOM 893 O O . GLU A 1 110 ? 3.477 -3.391 4.953 1.00 94.94 110 GLU A O 1
ATOM 898 N N . LEU A 1 111 ? 4.785 -4.385 3.429 1.00 93.94 111 LEU A N 1
ATOM 899 C CA . LEU A 1 111 ? 6.019 -4.120 4.167 1.00 93.94 111 LEU A CA 1
ATOM 900 C C . LEU A 1 111 ? 6.279 -2.619 4.302 1.00 93.94 111 LEU A C 1
ATOM 902 O O . LEU A 1 111 ? 6.712 -2.172 5.364 1.00 93.94 111 LEU A O 1
ATOM 906 N N . ASP A 1 112 ? 6.000 -1.832 3.269 1.00 94.75 112 ASP A N 1
ATOM 907 C CA . ASP A 1 112 ? 6.194 -0.388 3.309 1.00 94.75 112 ASP A CA 1
ATOM 908 C C . ASP A 1 112 ? 5.160 0.321 4.199 1.00 94.75 112 ASP A C 1
ATOM 910 O O . ASP A 1 112 ? 5.516 1.131 5.059 1.00 94.75 112 ASP A O 1
ATOM 914 N N . VAL A 1 113 ? 3.878 -0.048 4.119 1.00 94.50 113 VAL A N 1
ATOM 915 C CA . VAL A 1 113 ? 2.840 0.458 5.040 1.00 94.50 113 VAL A CA 1
ATOM 916 C C . VAL A 1 113 ? 3.203 0.160 6.499 1.00 94.50 113 VAL A C 1
ATOM 918 O O . VAL A 1 113 ? 2.969 0.986 7.377 1.00 94.50 113 VAL A O 1
ATOM 921 N N . ARG A 1 114 ? 3.851 -0.975 6.774 1.00 91.38 114 ARG A N 1
ATOM 922 C CA . ARG A 1 114 ? 4.315 -1.359 8.119 1.00 91.38 114 ARG A CA 1
ATOM 923 C C . ARG A 1 114 ? 5.674 -0.770 8.510 1.00 91.38 114 ARG A C 1
ATOM 925 O O . ARG A 1 114 ? 6.159 -1.070 9.599 1.00 91.38 114 ARG A O 1
ATOM 932 N N . ASN A 1 115 ? 6.286 0.052 7.654 1.00 91.06 115 ASN A N 1
ATOM 933 C CA . ASN A 1 115 ? 7.625 0.620 7.841 1.00 91.06 115 ASN A CA 1
ATOM 934 C C . ASN A 1 115 ? 8.721 -0.453 8.034 1.00 91.06 115 ASN A C 1
ATOM 936 O O . ASN A 1 115 ? 9.657 -0.291 8.817 1.00 91.06 115 ASN A O 1
ATOM 940 N N . LEU A 1 116 ? 8.579 -1.584 7.341 1.00 91.19 116 LEU A N 1
ATOM 941 C CA . LEU A 1 116 ? 9.525 -2.700 7.339 1.00 91.19 116 LEU A CA 1
ATOM 942 C C . LEU A 1 116 ? 10.418 -2.693 6.093 1.00 91.19 116 LEU A C 1
ATOM 944 O O . LEU A 1 116 ? 11.582 -3.088 6.186 1.00 91.19 116 LEU A O 1
ATOM 948 N N . LEU A 1 117 ? 9.910 -2.225 4.949 1.00 91.94 117 LEU A N 1
ATOM 949 C CA . LEU A 1 117 ? 10.701 -2.072 3.726 1.00 91.94 117 LEU A CA 1
ATOM 950 C C . LEU A 1 117 ? 11.732 -0.941 3.897 1.00 91.94 117 LEU A C 1
ATOM 952 O O . LEU A 1 117 ? 11.425 0.110 4.455 1.00 91.94 117 LEU A O 1
ATOM 956 N N . GLY A 1 118 ? 12.986 -1.184 3.514 1.00 87.25 118 GLY A N 1
ATOM 957 C CA . GLY A 1 118 ? 14.121 -0.271 3.710 1.00 87.25 118 GLY A CA 1
ATOM 958 C C . GLY A 1 118 ? 14.639 -0.178 5.153 1.00 87.25 118 GLY A C 1
ATOM 959 O O . GLY A 1 118 ? 15.786 0.204 5.364 1.00 87.25 118 GLY A O 1
ATOM 960 N N . THR A 1 119 ? 13.834 -0.568 6.148 1.00 87.12 119 THR A N 1
ATOM 961 C CA . THR A 1 119 ? 14.202 -0.495 7.574 1.00 87.12 119 THR A CA 1
ATOM 962 C C . THR A 1 119 ? 14.637 -1.842 8.140 1.00 87.12 119 THR A C 1
ATOM 964 O O . THR A 1 119 ? 15.616 -1.905 8.878 1.00 87.12 119 THR A O 1
ATOM 967 N N . SER A 1 120 ? 13.907 -2.914 7.823 1.00 85.94 120 SER A N 1
ATOM 968 C CA . SER A 1 120 ? 14.176 -4.293 8.273 1.00 85.94 120 SER A CA 1
ATOM 969 C C . SER A 1 120 ? 14.439 -5.253 7.114 1.00 85.94 120 SER A C 1
ATOM 971 O O . SER A 1 120 ? 15.149 -6.243 7.287 1.00 85.94 120 SER A O 1
ATOM 973 N N . PHE A 1 121 ? 13.871 -4.962 5.940 1.00 90.06 121 PHE A N 1
ATOM 974 C CA . PHE A 1 121 ? 13.999 -5.782 4.743 1.00 90.06 121 PHE A CA 1
ATOM 975 C C . PHE A 1 121 ? 14.339 -4.946 3.518 1.00 90.06 121 PHE A C 1
ATOM 977 O O . PHE A 1 121 ? 13.884 -3.811 3.386 1.00 90.06 121 PHE A O 1
ATOM 984 N N . LEU A 1 122 ? 15.071 -5.546 2.588 1.00 92.81 122 LEU A N 1
ATOM 985 C CA . LEU A 1 122 ? 15.258 -5.038 1.234 1.00 92.81 122 LEU A CA 1
ATOM 986 C C . LEU A 1 122 ? 14.843 -6.104 0.228 1.00 92.81 122 LEU A C 1
ATOM 988 O O . LEU A 1 122 ? 15.140 -7.283 0.420 1.00 92.81 122 LEU A O 1
ATOM 992 N N . ALA A 1 123 ? 14.187 -5.664 -0.843 1.00 93.31 123 ALA A N 1
ATOM 993 C CA . ALA A 1 123 ? 13.945 -6.493 -2.012 1.00 93.31 123 ALA A CA 1
ATOM 994 C C . ALA A 1 123 ? 15.266 -6.740 -2.741 1.00 93.31 123 ALA A C 1
ATOM 996 O O . ALA A 1 123 ? 16.023 -5.800 -2.991 1.00 93.31 123 ALA A O 1
ATOM 997 N N . ILE A 1 124 ? 15.540 -7.999 -3.060 1.00 93.06 124 ILE A N 1
ATOM 998 C CA . ILE A 1 124 ? 16.706 -8.415 -3.841 1.00 93.06 124 ILE A CA 1
ATOM 999 C C . ILE A 1 124 ? 16.250 -9.377 -4.944 1.00 93.06 124 ILE A C 1
ATOM 1001 O O . ILE A 1 124 ? 15.055 -9.585 -5.141 1.00 93.06 124 ILE A O 1
ATOM 1005 N N . GLY A 1 125 ? 17.198 -9.934 -5.695 1.00 91.00 125 GLY A N 1
ATOM 1006 C CA . GLY A 1 125 ? 16.880 -10.869 -6.769 1.00 91.00 125 GLY A CA 1
ATOM 1007 C C . GLY A 1 125 ? 16.153 -10.190 -7.929 1.00 91.00 125 GLY A C 1
ATOM 1008 O O . GLY A 1 125 ? 16.328 -8.997 -8.191 1.00 91.00 125 GLY A O 1
ATOM 1009 N N . THR A 1 126 ? 15.334 -10.956 -8.639 1.00 90.69 126 THR A N 1
ATOM 1010 C CA . THR A 1 126 ? 14.743 -10.532 -9.915 1.00 90.69 126 THR A CA 1
ATOM 1011 C C . THR A 1 126 ? 13.803 -9.335 -9.788 1.00 90.69 126 THR A C 1
ATOM 1013 O O . THR A 1 126 ? 13.767 -8.478 -10.668 1.00 90.69 126 THR A O 1
ATOM 1016 N N . VAL A 1 127 ? 13.087 -9.200 -8.668 1.00 90.44 127 VAL A N 1
ATOM 1017 C CA . VAL A 1 127 ? 12.198 -8.046 -8.447 1.00 90.44 127 VAL A CA 1
ATOM 1018 C C . VAL A 1 127 ? 12.951 -6.718 -8.332 1.00 90.44 127 VAL A C 1
ATOM 1020 O O . VAL A 1 127 ? 12.377 -5.670 -8.625 1.00 90.44 127 VAL A O 1
ATOM 1023 N N . ALA A 1 128 ? 14.239 -6.744 -7.969 1.00 92.94 128 ALA A N 1
ATOM 1024 C CA . ALA A 1 128 ? 15.076 -5.547 -7.926 1.00 92.94 128 ALA A CA 1
ATOM 1025 C C . ALA A 1 128 ? 15.452 -5.035 -9.329 1.00 92.94 128 ALA A C 1
ATOM 1027 O O . ALA A 1 128 ? 15.770 -3.856 -9.477 1.00 92.94 128 ALA A O 1
ATOM 1028 N N . LEU A 1 129 ? 15.365 -5.874 -10.371 1.00 92.56 129 LEU A N 1
ATOM 1029 C CA . LEU A 1 129 ? 15.688 -5.470 -11.745 1.00 92.56 129 LEU A CA 1
ATOM 1030 C C . LEU A 1 129 ? 14.767 -4.354 -12.249 1.00 92.56 129 LEU A C 1
ATOM 1032 O O . LEU A 1 129 ? 15.242 -3.420 -12.890 1.00 92.56 129 LEU A O 1
ATOM 1036 N N . ALA A 1 130 ? 13.478 -4.392 -11.893 1.00 92.81 130 ALA A N 1
ATOM 1037 C CA . ALA A 1 130 ? 12.538 -3.324 -12.230 1.00 92.81 130 ALA A CA 1
ATOM 1038 C C . ALA A 1 130 ? 12.972 -1.970 -11.639 1.00 92.81 130 ALA A C 1
ATOM 1040 O O . ALA A 1 130 ? 12.876 -0.947 -12.314 1.00 92.81 130 ALA A O 1
ATOM 1041 N N . ALA A 1 131 ? 13.495 -1.966 -10.407 1.00 94.00 131 ALA A N 1
ATOM 1042 C CA . ALA A 1 131 ? 14.039 -0.761 -9.790 1.00 94.00 131 ALA A CA 1
ATOM 1043 C C . ALA A 1 131 ? 15.308 -0.290 -10.513 1.00 94.00 131 ALA A C 1
ATOM 1045 O O . ALA A 1 131 ? 15.437 0.895 -10.798 1.00 94.00 131 ALA A O 1
ATOM 1046 N N . TYR A 1 132 ? 16.213 -1.203 -10.882 1.00 94.94 132 TYR A N 1
ATOM 1047 C CA . TYR A 1 132 ? 17.418 -0.843 -11.634 1.00 94.94 132 TYR A CA 1
ATOM 1048 C C . TYR A 1 132 ? 17.112 -0.248 -13.010 1.00 94.94 132 TYR A C 1
ATOM 1050 O O . TYR A 1 132 ? 17.774 0.709 -13.398 1.00 94.94 132 TYR A O 1
ATOM 1058 N N . GLU A 1 133 ? 16.100 -0.745 -13.723 1.00 95.06 133 GLU A N 1
ATOM 1059 C CA . GLU A 1 133 ? 15.655 -0.137 -14.984 1.00 95.06 133 GLU A CA 1
ATOM 1060 C C . GLU A 1 133 ? 15.094 1.281 -14.785 1.00 95.06 133 GLU A C 1
ATOM 1062 O O . GLU A 1 133 ? 15.347 2.183 -15.584 1.00 95.06 133 GLU A O 1
ATOM 1067 N N . ILE A 1 134 ? 14.335 1.503 -13.707 1.00 95.88 134 ILE A N 1
ATOM 1068 C CA . ILE A 1 134 ? 13.809 2.832 -13.362 1.00 95.88 134 ILE A CA 1
ATOM 1069 C C . ILE A 1 134 ? 14.948 3.803 -13.030 1.00 95.88 134 ILE A C 1
ATOM 1071 O O . ILE A 1 134 ? 15.009 4.881 -13.618 1.00 95.88 134 ILE A O 1
ATOM 1075 N N . GLU A 1 135 ? 15.868 3.408 -12.147 1.00 95.88 135 GLU A N 1
ATOM 1076 C CA . GLU A 1 135 ? 17.003 4.233 -11.706 1.00 95.88 135 GLU A CA 1
ATOM 1077 C C . GLU A 1 135 ? 17.999 4.514 -12.839 1.00 95.88 135 GLU A C 1
ATOM 1079 O O . GLU A 1 135 ? 18.529 5.618 -12.956 1.00 95.88 135 GLU A O 1
ATOM 1084 N N . ALA A 1 136 ? 18.236 3.533 -13.714 1.00 96.12 136 ALA A N 1
ATOM 1085 C CA . ALA A 1 136 ? 19.078 3.713 -14.892 1.00 96.12 136 ALA A CA 1
ATOM 1086 C C . ALA A 1 136 ? 18.396 4.546 -15.987 1.00 96.12 136 ALA A C 1
ATOM 1088 O O . ALA A 1 136 ? 19.064 4.963 -16.934 1.00 96.12 136 ALA A O 1
ATOM 1089 N N . THR A 1 137 ? 17.083 4.791 -15.888 1.00 96.56 137 THR A N 1
ATOM 1090 C CA . THR A 1 137 ? 16.254 5.399 -16.945 1.00 96.56 137 THR A CA 1
ATOM 1091 C C . THR A 1 137 ? 16.380 4.681 -18.296 1.00 96.56 137 THR A C 1
ATOM 1093 O O . THR A 1 137 ? 16.253 5.281 -19.367 1.00 96.56 137 THR A O 1
ATOM 1096 N N . ASP A 1 138 ? 16.657 3.378 -18.248 1.00 95.31 138 ASP A N 1
ATOM 1097 C CA . ASP A 1 138 ? 16.933 2.533 -19.404 1.00 95.31 138 ASP A CA 1
ATOM 1098 C C . ASP A 1 138 ? 16.494 1.093 -19.116 1.00 95.31 138 ASP A C 1
ATOM 1100 O O . ASP A 1 138 ? 16.292 0.688 -17.976 1.00 95.31 138 ASP A O 1
ATOM 1104 N N . ARG A 1 139 ? 16.348 0.301 -20.173 1.00 92.00 139 ARG A N 1
ATOM 1105 C CA . ARG A 1 139 ? 15.926 -1.095 -20.094 1.00 92.00 139 ARG A CA 1
ATOM 1106 C C . ARG A 1 139 ? 17.117 -2.028 -20.017 1.00 92.00 139 ARG A C 1
ATOM 1108 O O . ARG A 1 139 ? 18.060 -1.900 -20.804 1.00 92.00 139 ARG A O 1
ATOM 1115 N N . LEU A 1 140 ? 17.013 -3.027 -19.150 1.00 89.69 140 LEU A N 1
ATOM 1116 C CA . LEU A 1 140 ? 17.921 -4.160 -19.164 1.00 89.69 140 LEU A CA 1
ATOM 1117 C C . LEU A 1 140 ? 17.632 -5.037 -20.395 1.00 89.69 140 LEU A C 1
ATOM 1119 O O . LEU A 1 140 ? 16.526 -5.011 -20.949 1.00 89.69 140 LEU A O 1
ATOM 1123 N N . PRO A 1 141 ? 18.620 -5.810 -20.876 1.00 87.81 141 PRO A N 1
ATOM 1124 C CA . PRO A 1 141 ? 18.363 -6.800 -21.912 1.00 87.81 141 PRO A CA 1
ATOM 1125 C C . PRO A 1 141 ? 17.350 -7.855 -21.420 1.00 87.81 141 PRO A C 1
ATOM 1127 O O . PRO A 1 141 ? 17.316 -8.157 -20.229 1.00 87.81 141 PRO A O 1
ATOM 1130 N N . PRO A 1 142 ? 16.531 -8.441 -22.307 1.00 81.75 142 PRO A N 1
ATOM 1131 C CA . PRO A 1 142 ? 15.554 -9.457 -21.915 1.00 81.75 142 PRO A CA 1
ATOM 1132 C C . PRO A 1 142 ? 16.228 -10.761 -21.456 1.00 81.75 142 PRO A C 1
ATOM 1134 O O . PRO A 1 142 ? 17.338 -11.072 -21.892 1.00 81.75 142 PRO A O 1
ATOM 1137 N N . GLY A 1 143 ? 15.524 -11.563 -20.647 1.00 78.81 143 GLY A N 1
ATOM 1138 C CA . GLY A 1 143 ? 15.956 -12.913 -20.256 1.00 78.81 143 GLY A CA 1
ATOM 1139 C C . GLY A 1 143 ? 16.650 -13.016 -18.895 1.00 78.81 143 GLY A C 1
ATOM 1140 O O . GLY A 1 143 ? 17.111 -14.098 -18.538 1.00 78.81 143 GLY A O 1
ATOM 1141 N N . TYR A 1 144 ? 16.709 -11.924 -18.130 1.00 73.00 144 TYR A N 1
ATOM 1142 C CA . TYR A 1 144 ? 17.177 -11.921 -16.736 1.00 73.00 144 TYR A CA 1
ATOM 1143 C C . TYR A 1 144 ? 16.029 -11.982 -15.714 1.00 73.00 144 TYR A C 1
ATOM 1145 O O . TYR A 1 144 ? 16.277 -11.999 -14.514 1.00 73.00 144 TYR A O 1
ATOM 1153 N N . ASP A 1 145 ? 14.783 -12.008 -16.185 1.00 67.94 145 ASP A N 1
ATOM 1154 C CA . ASP A 1 145 ? 13.561 -11.775 -15.413 1.00 67.94 145 ASP A CA 1
ATOM 1155 C C . ASP A 1 145 ? 12.731 -13.039 -15.130 1.00 67.94 145 ASP A C 1
ATOM 1157 O O . ASP A 1 145 ? 11.684 -12.969 -14.489 1.00 67.94 145 ASP A O 1
ATOM 1161 N N . THR A 1 146 ? 13.182 -14.211 -15.586 1.00 65.25 146 THR A N 1
ATOM 1162 C CA . THR A 1 146 ? 12.440 -15.462 -15.383 1.00 65.25 146 THR A CA 1
ATOM 1163 C C . THR A 1 146 ? 12.724 -16.042 -14.003 1.00 65.25 146 THR A C 1
ATOM 1165 O O . THR A 1 146 ? 13.697 -16.772 -13.815 1.00 65.25 146 THR A O 1
ATOM 1168 N N . THR A 1 147 ? 11.854 -15.738 -13.044 1.00 70.50 147 THR A N 1
ATOM 1169 C CA . THR A 1 147 ? 11.776 -16.455 -11.771 1.00 70.50 147 THR A CA 1
ATOM 1170 C C . THR A 1 147 ? 10.348 -16.454 -11.226 1.00 70.50 147 THR A C 1
ATOM 1172 O O . THR A 1 147 ? 9.586 -15.522 -11.487 1.00 70.50 147 THR A O 1
ATOM 1175 N N . ASP A 1 148 ? 10.006 -17.489 -10.460 1.00 73.12 148 ASP A N 1
ATOM 1176 C CA . ASP A 1 148 ? 8.728 -17.604 -9.744 1.00 73.12 148 ASP A CA 1
ATOM 1177 C C . ASP A 1 148 ? 8.852 -17.199 -8.261 1.00 73.12 148 ASP A C 1
ATOM 1179 O O . ASP A 1 148 ? 7.849 -17.146 -7.546 1.00 73.12 148 ASP A O 1
ATOM 1183 N N . ASP A 1 149 ? 10.070 -16.929 -7.777 1.00 84.19 149 ASP A N 1
ATOM 1184 C CA . ASP A 1 149 ? 10.339 -16.562 -6.386 1.00 84.19 149 ASP A CA 1
ATOM 1185 C C . ASP A 1 149 ? 10.333 -15.043 -6.129 1.00 84.19 149 ASP A C 1
ATOM 1187 O O . ASP A 1 149 ? 10.262 -14.199 -7.026 1.00 84.19 149 ASP A O 1
ATOM 1191 N N . PHE A 1 150 ? 10.325 -14.697 -4.842 1.00 88.12 150 PHE A N 1
ATOM 1192 C CA . PHE A 1 150 ? 10.416 -13.331 -4.344 1.00 88.12 150 PHE A CA 1
ATOM 1193 C C . PHE A 1 150 ? 11.419 -13.290 -3.202 1.00 88.12 150 PHE A C 1
ATOM 1195 O O . PHE A 1 150 ? 11.174 -13.837 -2.122 1.00 88.12 150 PHE A O 1
ATOM 1202 N N . ASP A 1 151 ? 12.536 -12.616 -3.446 1.00 90.88 151 ASP A N 1
ATOM 1203 C CA . ASP A 1 151 ? 13.646 -12.583 -2.512 1.00 90.88 151 ASP A CA 1
ATOM 1204 C C . ASP A 1 151 ? 13.651 -11.307 -1.666 1.00 90.88 151 ASP A C 1
ATOM 1206 O O . ASP A 1 151 ? 13.609 -10.174 -2.161 1.00 90.88 151 ASP A O 1
ATOM 1210 N N . LEU A 1 152 ? 13.791 -11.502 -0.357 1.00 92.38 152 LEU A N 1
ATOM 1211 C CA . LEU A 1 152 ? 14.058 -10.446 0.611 1.00 92.38 152 LEU A CA 1
ATOM 1212 C C . LEU A 1 152 ? 15.352 -10.753 1.354 1.00 92.38 152 LEU A C 1
ATOM 1214 O O . LEU A 1 152 ? 15.607 -11.891 1.745 1.00 92.38 152 LEU A O 1
ATOM 1218 N N . THR A 1 153 ? 16.127 -9.714 1.638 1.00 91.00 153 THR A N 1
ATOM 1219 C CA . THR A 1 153 ? 17.242 -9.791 2.582 1.00 91.00 153 THR A CA 1
ATOM 1220 C C . THR A 1 153 ? 16.967 -8.946 3.815 1.00 91.00 153 THR A C 1
ATOM 1222 O O . THR A 1 153 ? 16.237 -7.955 3.759 1.00 91.00 153 THR A O 1
ATOM 1225 N N . TRP A 1 154 ? 17.573 -9.329 4.935 1.00 87.75 154 TRP A N 1
ATOM 1226 C CA . TRP A 1 154 ? 17.570 -8.528 6.151 1.00 87.75 154 TRP A CA 1
ATOM 1227 C C . TRP A 1 154 ? 18.465 -7.310 5.970 1.00 87.75 154 TRP A C 1
ATOM 1229 O O . TRP A 1 154 ? 19.616 -7.432 5.545 1.00 87.75 154 TRP A O 1
ATOM 1239 N N . THR A 1 155 ? 17.979 -6.141 6.368 1.00 81.81 155 THR A N 1
ATOM 1240 C CA . THR A 1 155 ? 18.873 -5.010 6.602 1.00 81.81 155 THR A CA 1
ATOM 1241 C C . THR A 1 155 ? 19.544 -5.197 7.957 1.00 81.81 155 THR A C 1
ATOM 1243 O O . THR A 1 155 ? 18.912 -5.538 8.959 1.00 81.81 155 THR A O 1
ATOM 1246 N N . HIS A 1 156 ? 20.857 -4.987 8.017 1.00 65.31 156 HIS A N 1
ATOM 1247 C CA . HIS A 1 156 ? 21.504 -4.817 9.312 1.00 65.31 156 HIS A CA 1
ATOM 1248 C C . HIS A 1 156 ? 20.968 -3.507 9.911 1.00 65.31 156 HIS A C 1
ATOM 1250 O O . HIS A 1 156 ? 20.939 -2.504 9.191 1.00 65.31 156 HIS A O 1
ATOM 1256 N N . PRO A 1 157 ? 20.560 -3.447 11.193 1.00 55.28 157 PRO A N 1
ATOM 1257 C CA . PRO A 1 157 ? 20.291 -2.156 11.800 1.00 55.28 157 PRO A CA 1
ATOM 1258 C C . PRO A 1 157 ? 21.584 -1.345 11.716 1.00 55.28 157 PRO A C 1
ATOM 1260 O O . PRO A 1 157 ? 22.632 -1.798 12.183 1.00 55.28 157 PRO A O 1
ATOM 1263 N N . VAL A 1 158 ? 21.542 -0.152 11.122 1.00 48.34 158 VAL A N 1
ATOM 1264 C CA . VAL A 1 158 ? 22.561 0.859 11.422 1.00 48.34 158 VAL A CA 1
ATOM 1265 C C . VAL A 1 158 ? 22.660 0.887 12.949 1.00 48.34 158 VAL A C 1
ATOM 1267 O O . VAL A 1 158 ? 21.634 1.004 13.620 1.00 48.34 158 VAL A O 1
ATOM 1270 N N . LEU A 1 159 ? 23.860 0.616 13.470 1.00 41.25 159 LEU A N 1
ATOM 1271 C CA . LEU A 1 159 ? 24.177 0.425 14.889 1.00 41.25 159 LEU A CA 1
ATOM 1272 C C . LEU A 1 159 ? 23.258 1.274 15.794 1.00 41.25 159 LEU A C 1
ATOM 1274 O O . LEU A 1 159 ? 23.436 2.485 15.869 1.00 41.25 159 LEU A O 1
ATOM 1278 N N . GLY A 1 160 ? 22.267 0.657 16.454 1.00 46.06 160 GLY A N 1
ATOM 1279 C CA . GLY A 1 160 ? 21.433 1.339 17.458 1.00 46.06 160 GLY A CA 1
ATOM 1280 C C . GLY A 1 160 ? 19.910 1.201 17.349 1.00 46.06 160 GLY A C 1
ATOM 1281 O O . GLY A 1 160 ? 19.232 1.542 18.314 1.00 46.06 160 GLY A O 1
ATOM 1282 N N . ALA A 1 161 ? 19.341 0.677 16.258 1.00 49.69 161 ALA A N 1
ATOM 1283 C CA . ALA A 1 161 ? 17.901 0.390 16.217 1.00 49.69 161 ALA A CA 1
ATOM 1284 C C . ALA A 1 161 ? 17.584 -0.933 16.941 1.00 49.69 161 ALA A C 1
ATOM 1286 O O . ALA A 1 161 ? 18.144 -1.984 16.617 1.00 49.69 161 ALA A O 1
ATOM 1287 N N . SER A 1 162 ? 16.696 -0.885 17.937 1.00 50.44 162 SER A N 1
ATOM 1288 C CA . SER A 1 162 ? 16.176 -2.070 18.619 1.00 50.44 162 SER A CA 1
ATOM 1289 C C . SER A 1 162 ? 15.529 -3.022 17.610 1.00 50.44 162 SER A C 1
ATOM 1291 O O . SER A 1 162 ? 14.761 -2.613 16.744 1.00 50.44 162 SER A O 1
ATOM 1293 N N . ARG A 1 163 ? 15.860 -4.312 17.722 1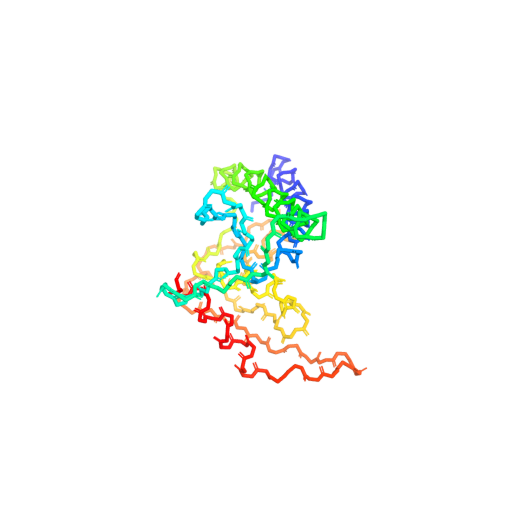.00 50.56 163 ARG A N 1
ATOM 1294 C CA .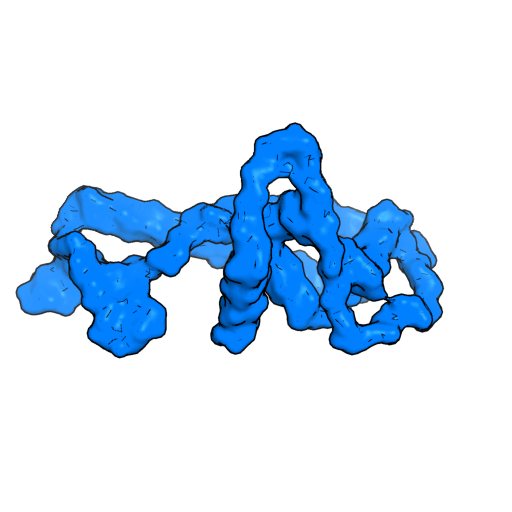 ARG A 1 163 ? 15.347 -5.386 16.865 1.00 50.56 163 ARG A CA 1
ATOM 1295 C C . ARG A 1 163 ? 13.810 -5.439 16.975 1.00 50.56 163 ARG A C 1
ATOM 1297 O O . ARG A 1 163 ? 13.334 -5.805 18.050 1.00 50.56 163 ARG A O 1
ATOM 1304 N N . PRO A 1 164 ? 13.014 -5.141 15.929 1.00 51.84 164 PRO A N 1
ATOM 1305 C CA . PRO A 1 164 ? 11.644 -5.647 15.901 1.00 51.84 164 PRO A CA 1
ATOM 1306 C C . PRO A 1 164 ? 11.751 -7.172 15.916 1.00 51.84 164 PRO A C 1
ATOM 1308 O O . PRO A 1 164 ? 12.574 -7.693 15.172 1.00 51.84 164 PRO A O 1
ATOM 1311 N N . GLU A 1 165 ? 11.018 -7.894 16.774 1.00 56.44 165 GLU A N 1
ATOM 1312 C CA . GLU A 1 165 ? 11.089 -9.364 16.812 1.00 56.44 165 GLU A CA 1
ATOM 1313 C C . GLU A 1 165 ? 10.744 -9.942 15.425 1.00 56.44 165 GLU A C 1
ATOM 1315 O O . GLU A 1 165 ? 9.567 -10.009 15.048 1.00 56.44 165 GLU A O 1
ATOM 1320 N N . PRO A 1 166 ? 11.751 -10.321 14.616 1.00 55.53 166 PRO A N 1
ATOM 1321 C CA . PRO A 1 166 ? 11.587 -10.270 13.169 1.00 55.53 166 PRO A CA 1
ATOM 1322 C C . PRO A 1 166 ? 10.680 -11.349 12.547 1.00 55.53 166 PRO A C 1
ATOM 1324 O O . PRO A 1 166 ? 9.998 -11.037 11.568 1.00 55.53 166 PRO A O 1
ATOM 1327 N N . PRO A 1 167 ? 10.603 -12.593 13.077 1.00 60.66 167 PRO A N 1
ATOM 1328 C CA . PRO A 1 167 ? 9.754 -13.624 12.484 1.00 60.66 167 PRO A CA 1
ATOM 1329 C C . PRO A 1 167 ? 8.270 -13.256 12.528 1.00 60.66 167 PRO A C 1
ATOM 1331 O O . PRO A 1 167 ? 7.535 -13.513 11.578 1.00 60.66 167 PRO A O 1
ATOM 1334 N N . ASN A 1 168 ? 7.827 -12.630 13.622 1.00 72.56 168 ASN A N 1
ATOM 1335 C CA . ASN A 1 168 ? 6.411 -12.364 13.849 1.00 72.56 168 ASN A CA 1
ATOM 1336 C C . ASN A 1 168 ? 5.907 -11.210 12.979 1.00 72.56 168 ASN A C 1
ATOM 1338 O O . ASN A 1 168 ? 4.804 -11.294 12.443 1.00 72.56 168 ASN A O 1
ATOM 1342 N N . ALA A 1 169 ? 6.715 -10.161 12.797 1.00 78.06 169 ALA A N 1
ATOM 1343 C CA . ALA A 1 169 ? 6.345 -9.007 11.981 1.00 78.06 169 ALA A CA 1
ATOM 1344 C C . ALA A 1 169 ? 6.246 -9.359 10.488 1.00 78.06 169 ALA A C 1
ATOM 1346 O O . ALA A 1 169 ? 5.258 -8.995 9.848 1.00 78.06 169 ALA A O 1
ATOM 1347 N N . LEU A 1 170 ? 7.214 -10.120 9.957 1.00 83.94 170 LEU A N 1
ATOM 1348 C CA . LEU A 1 170 ? 7.174 -10.596 8.572 1.00 83.94 170 LEU A CA 1
ATOM 1349 C C . LEU A 1 170 ? 5.996 -11.543 8.350 1.00 83.94 170 LEU A C 1
ATOM 1351 O O . LEU A 1 170 ? 5.199 -11.327 7.444 1.00 83.94 170 LEU A O 1
ATOM 1355 N N . LEU A 1 171 ? 5.828 -12.549 9.214 1.00 86.25 171 LEU A N 1
ATOM 1356 C CA . LEU A 1 171 ? 4.721 -13.494 9.086 1.00 86.25 171 LEU A CA 1
ATOM 1357 C C . LEU A 1 171 ? 3.357 -12.795 9.190 1.00 86.25 171 LEU A C 1
ATOM 1359 O O . LEU A 1 171 ? 2.420 -13.175 8.494 1.00 86.25 171 LEU A O 1
ATOM 1363 N N . ALA A 1 172 ? 3.229 -11.770 10.035 1.00 85.25 172 ALA A N 1
ATOM 1364 C CA . ALA A 1 172 ? 2.011 -10.971 10.134 1.00 85.25 172 ALA A CA 1
ATOM 1365 C C . ALA A 1 172 ? 1.751 -10.103 8.892 1.00 85.25 172 ALA A C 1
ATOM 1367 O O . ALA A 1 172 ? 0.587 -9.814 8.614 1.00 85.25 172 ALA A O 1
ATOM 1368 N N . ALA A 1 173 ? 2.796 -9.664 8.182 1.00 86.50 173 ALA A N 1
ATOM 1369 C CA . ALA A 1 173 ? 2.672 -8.956 6.907 1.00 86.50 173 ALA A CA 1
ATOM 1370 C C . ALA A 1 173 ? 2.251 -9.909 5.783 1.00 86.50 173 ALA A C 1
ATOM 1372 O O . ALA A 1 173 ? 1.286 -9.635 5.083 1.00 86.50 173 ALA A O 1
ATOM 1373 N N . LEU A 1 174 ? 2.893 -11.073 5.678 1.00 89.50 174 LEU A N 1
ATOM 1374 C CA . LEU A 1 174 ? 2.530 -12.080 4.676 1.00 89.50 174 LEU A CA 1
ATOM 1375 C C . LEU A 1 174 ? 1.080 -12.555 4.862 1.00 89.50 174 LEU A C 1
ATOM 1377 O O . LEU A 1 174 ? 0.288 -12.516 3.928 1.00 89.50 174 LEU A O 1
ATOM 1381 N N . LYS A 1 175 ? 0.677 -12.856 6.104 1.00 88.56 175 LYS A N 1
ATOM 1382 C CA . LYS A 1 175 ? -0.709 -13.241 6.420 1.00 88.56 175 LYS A CA 1
ATOM 1383 C C . LYS A 1 175 ? -1.757 -12.179 6.084 1.00 88.56 175 LYS A C 1
ATOM 1385 O O . LYS A 1 175 ? -2.917 -12.543 5.942 1.00 88.56 175 LYS A O 1
ATOM 1390 N N . SER A 1 176 ? -1.407 -10.888 6.044 1.00 85.75 176 SER A N 1
ATOM 1391 C CA . SER A 1 176 ? -2.375 -9.852 5.655 1.00 85.75 176 SER A CA 1
ATOM 1392 C C . SER A 1 176 ? -2.519 -9.701 4.149 1.00 85.75 176 SER A C 1
ATOM 1394 O O . SER A 1 176 ? -3.538 -9.180 3.717 1.00 85.75 176 SER A O 1
ATOM 1396 N N . VAL A 1 177 ? -1.522 -10.135 3.375 1.00 86.56 177 VAL A N 1
ATOM 1397 C CA . VAL A 1 177 ? -1.602 -10.184 1.909 1.00 86.56 177 VAL A CA 1
ATOM 1398 C C . VAL A 1 177 ? -2.464 -11.365 1.453 1.00 86.56 177 VAL A C 1
ATOM 1400 O O . VAL A 1 177 ? -3.208 -11.232 0.490 1.00 86.56 177 VAL A O 1
ATOM 1403 N N . ASP A 1 178 ? -2.421 -12.489 2.175 1.00 83.12 178 ASP A N 1
ATOM 1404 C CA . ASP A 1 178 ? -3.199 -13.703 1.867 1.00 83.12 178 ASP A CA 1
ATOM 1405 C C . ASP A 1 178 ? -4.713 -13.607 2.191 1.00 83.12 178 ASP A C 1
ATOM 1407 O O . ASP A 1 178 ? -5.454 -14.557 1.922 1.00 83.12 178 ASP A O 1
ATOM 1411 N N . ALA A 1 179 ? -5.165 -12.530 2.847 1.00 63.09 179 ALA A N 1
ATOM 1412 C CA . ALA A 1 179 ? -6.473 -12.430 3.516 1.00 63.09 179 ALA A CA 1
ATOM 1413 C C . ALA A 1 179 ? -7.609 -11.815 2.681 1.00 63.09 179 ALA A C 1
ATOM 1415 O O . ALA A 1 179 ? -7.344 -10.978 1.791 1.00 63.09 179 ALA A O 1
#

Sequence (179 aa):
MPYDAEQLRLLANLSQHYDVWLGAARRVSTERFKWKTVNGREYLYRVSARKGIDTSVGPRTPETEGIFEEYDIARKTRDQSLETLRTDASIYRALKLPMVPAFAGDVLRELDVRNLLGTSFLAIGTVALAAYEIEATDRLPPGYDTTDDFDLTWTHPVLGASRPEPPNALLAALKSVDA

Foldseek 3Di:
DFADPVLLVLVVVLVVLVVQLLVLLLQQDPWDWDWDDDPNWIFIWTDDPDPPPTHTPGTDDPVSVVVVVSNVVSVVSNVVSVVVNVVSVVVCVVSVQDDDPPLLVLLQSLCSSVVNDVQFKDWDALRCQSVVCSVVSHHDDPDRRDDPDTDMDTDDHPPPDDDPPPPVVSVVSSVVSVD

Secondary structure (DSSP, 8-state):
-PPPHHHHHHHHHHHHHHHHHHHHHTTS-SSEEEEEEETTEEEEEEEPSSTT-PEEEEES-HHHHHHHHHHHHHHHHHHHHHHHHHHHHHHHHHTT-----HHHHHHHHHHHHTT-BTTTEEEETTHHHHHHHHHHTSPPPTTS---S--EEEEPPPPTT-----HHHHHHHHHHHH--